Protein AF-A0A9D4T3K3-F1 (afdb_monomer_lite)

pLDDT: mean 74.09, std 18.46, range [42.31, 95.69]

Foldseek 3Di:
DDDDDDDDPPDPPPPPPCPPPPPPDPPDVPPPPDDDDDDDPPPPCVVVPPPLAPDLPVEQLPPDDHHRDRVSSDYLCVDPVSVVQADPPHSHSCPRPVNPPD

InterPro domains:
  IPR046815 P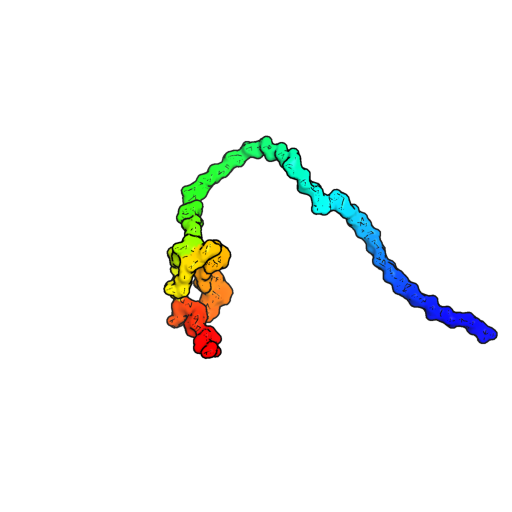2X purinoreceptor 7, intracellular domain [PF20478] (42-79)

Structure (mmCIF, N/CA/C/O backbone):
data_AF-A0A9D4T3K3-F1
#
_entry.id   AF-A0A9D4T3K3-F1
#
loop_
_atom_site.group_PDB
_atom_site.id
_atom_site.type_symbol
_atom_site.label_atom_id
_atom_site.label_alt_id
_atom_site.label_comp_id
_atom_site.label_asym_id
_atom_site.label_entity_id
_atom_site.label_seq_id
_atom_site.pdbx_PDB_ins_code
_atom_site.Cartn_x
_atom_site.Cartn_y
_atom_site.Cartn_z
_atom_site.occupancy
_atom_site.B_iso_or_equiv
_atom_site.auth_seq_id
_atom_site.auth_comp_id
_atom_site.auth_asym_id
_atom_site.auth_atom_id
_atom_site.pdbx_PDB_model_num
ATOM 1 N N . MET A 1 1 ? 65.028 18.653 45.435 1.00 42.31 1 MET A N 1
ATOM 2 C CA . MET A 1 1 ? 64.598 19.519 44.330 1.00 42.31 1 MET A CA 1
ATOM 3 C C . MET A 1 1 ? 63.856 18.642 43.344 1.00 42.31 1 MET A C 1
ATOM 5 O O . MET A 1 1 ? 64.494 17.789 42.753 1.00 42.31 1 MET A O 1
ATOM 9 N N . GLU A 1 2 ? 62.548 18.652 43.168 1.00 45.84 2 GLU A N 1
ATOM 10 C CA . GLU A 1 2 ? 61.395 19.288 43.806 1.00 45.84 2 GLU A CA 1
ATOM 11 C C . GLU A 1 2 ? 60.251 18.288 43.513 1.00 45.84 2 GLU A C 1
ATOM 13 O O . GLU A 1 2 ? 60.282 17.605 42.486 1.00 45.84 2 GLU A O 1
ATOM 18 N N . VAL A 1 3 ? 59.272 18.146 44.404 1.00 55.31 3 VAL A N 1
ATOM 19 C CA . VAL A 1 3 ? 58.048 17.378 44.113 1.00 55.31 3 VAL A CA 1
ATOM 20 C C . VAL A 1 3 ? 57.232 18.098 43.042 1.00 55.31 3 VAL A C 1
ATOM 22 O O . VAL A 1 3 ? 57.227 19.325 43.037 1.00 55.31 3 VAL A O 1
ATOM 25 N N . SER A 1 4 ? 56.513 17.359 42.193 1.00 49.66 4 SER A N 1
ATOM 26 C CA . SER A 1 4 ? 55.187 17.745 41.676 1.00 49.66 4 SER A CA 1
ATOM 27 C C . SER A 1 4 ? 54.593 16.589 40.875 1.00 49.66 4 SER A C 1
ATOM 29 O O . SER A 1 4 ? 54.914 16.384 39.708 1.00 49.66 4 SER A O 1
ATOM 31 N N . SER A 1 5 ? 53.727 15.821 41.531 1.00 56.38 5 SER A N 1
ATOM 32 C CA . SER A 1 5 ? 52.719 15.009 40.859 1.00 56.38 5 SER A CA 1
ATOM 33 C C . SER A 1 5 ? 51.667 15.962 40.301 1.00 56.38 5 SER A C 1
ATOM 35 O O . SER A 1 5 ? 51.034 16.683 41.070 1.00 56.38 5 SER A O 1
ATOM 37 N N . SER A 1 6 ? 51.487 15.991 38.986 1.00 60.09 6 SER A N 1
ATOM 38 C CA . SER A 1 6 ? 50.400 16.740 38.356 1.00 60.09 6 SER A CA 1
ATOM 39 C C . SER A 1 6 ? 49.213 15.801 38.169 1.00 60.09 6 SER A C 1
ATOM 41 O O . SER A 1 6 ? 49.070 15.161 37.132 1.00 60.09 6 SER A O 1
ATOM 43 N N . ASP A 1 7 ? 48.404 15.678 39.219 1.00 53.25 7 ASP A N 1
ATOM 44 C CA . ASP A 1 7 ? 46.996 15.318 39.080 1.00 53.25 7 ASP A CA 1
ATOM 45 C C . ASP A 1 7 ? 46.268 16.566 38.580 1.00 53.25 7 ASP A C 1
ATOM 47 O O . ASP A 1 7 ? 46.346 17.643 39.173 1.00 53.25 7 ASP A O 1
ATOM 51 N N . SER A 1 8 ? 45.632 16.458 37.426 1.00 61.62 8 SER A N 1
ATOM 52 C CA . SER A 1 8 ? 44.725 17.481 36.928 1.00 61.62 8 SER A CA 1
ATOM 53 C C . SER A 1 8 ? 43.548 16.735 36.337 1.00 61.62 8 SER A C 1
ATOM 55 O O . SER A 1 8 ? 43.506 16.434 35.147 1.00 61.62 8 SER A O 1
ATOM 57 N N . GLY A 1 9 ? 42.638 16.345 37.230 1.00 56.06 9 GLY A N 1
ATOM 58 C CA . GLY A 1 9 ? 41.292 15.955 36.857 1.00 56.06 9 GLY A CA 1
ATOM 59 C C . GLY A 1 9 ? 40.631 17.124 36.140 1.00 56.06 9 GLY A C 1
ATOM 60 O O . GLY A 1 9 ? 40.242 18.107 36.773 1.00 56.06 9 GLY A O 1
ATOM 61 N N . ASP A 1 10 ? 40.527 17.014 34.819 1.00 51.25 10 ASP A N 1
ATOM 62 C CA . ASP A 1 10 ? 39.714 17.905 34.003 1.00 51.25 10 ASP A CA 1
ATOM 63 C C . ASP A 1 10 ? 38.252 17.594 34.340 1.00 51.25 10 ASP A C 1
ATOM 65 O O . ASP A 1 10 ? 37.641 16.625 33.882 1.00 51.25 10 ASP A O 1
ATOM 69 N N . SER A 1 11 ? 37.751 18.339 35.320 1.00 61.72 11 SER A N 1
ATOM 70 C CA . SER A 1 11 ? 36.376 18.260 35.774 1.00 61.72 11 SER A CA 1
ATOM 71 C C . SER A 1 11 ? 35.532 18.868 34.672 1.00 61.72 11 SER A C 1
ATOM 73 O O . SER A 1 11 ? 35.602 20.072 34.456 1.00 61.72 11 SER A O 1
ATOM 75 N N . ASN A 1 12 ? 34.782 18.020 33.969 1.00 57.09 12 ASN A N 1
ATOM 76 C CA . ASN A 1 12 ? 33.822 18.419 32.948 1.00 57.09 12 ASN A CA 1
ATOM 77 C C . ASN A 1 12 ? 33.019 19.644 33.418 1.00 57.09 12 ASN A C 1
ATOM 79 O O . ASN A 1 12 ? 32.126 19.525 34.261 1.00 57.09 12 ASN A O 1
ATOM 83 N N . ASP A 1 13 ? 33.342 20.803 32.843 1.00 50.84 13 ASP A N 1
ATOM 84 C CA . ASP A 1 13 ? 32.573 22.044 32.885 1.00 50.84 13 ASP A CA 1
ATOM 85 C C . ASP A 1 13 ? 31.299 21.832 32.060 1.00 50.84 13 ASP A C 1
ATOM 87 O O . ASP A 1 13 ? 31.143 22.291 30.931 1.00 50.84 13 ASP A O 1
ATOM 91 N N . PHE A 1 14 ? 30.391 21.019 32.598 1.00 50.62 14 PHE A N 1
ATOM 92 C CA . PHE A 1 14 ? 29.035 20.907 32.091 1.00 50.62 14 PHE A CA 1
ATOM 93 C C . PHE A 1 14 ? 28.295 22.137 32.607 1.00 50.62 14 PHE A C 1
ATOM 95 O O . PHE A 1 14 ? 27.596 22.080 33.621 1.00 50.62 14 PHE A O 1
ATOM 102 N N . GLY A 1 15 ? 28.550 23.270 31.946 1.00 45.84 15 GLY A N 1
ATOM 103 C CA . GLY A 1 15 ? 27.833 24.518 32.139 1.00 45.84 15 GLY A CA 1
ATOM 104 C C . GLY A 1 15 ? 26.341 24.235 32.063 1.00 45.84 15 GLY A C 1
ATOM 105 O O . GLY A 1 15 ? 25.775 24.059 30.986 1.00 45.84 15 GLY A O 1
ATOM 106 N N . ALA A 1 16 ? 25.728 24.130 33.238 1.00 53.59 16 ALA A N 1
ATOM 107 C CA . ALA A 1 16 ? 24.300 24.028 33.409 1.00 53.59 16 ALA A CA 1
ATOM 108 C C . ALA A 1 16 ? 23.697 25.359 32.959 1.00 53.59 16 ALA A C 1
ATOM 110 O O . ALA A 1 16 ? 23.530 26.287 33.751 1.00 53.59 16 ALA A O 1
ATOM 111 N N . GLU A 1 17 ? 23.387 25.460 31.668 1.00 53.44 17 GLU A N 1
ATOM 112 C CA . GLU A 1 17 ? 22.350 26.370 31.221 1.00 53.44 17 GLU A CA 1
ATOM 113 C C . GLU A 1 17 ? 21.051 25.846 31.837 1.00 53.44 17 GLU A C 1
ATOM 115 O O . GLU A 1 17 ? 20.455 24.868 31.383 1.00 53.44 17 GLU A O 1
ATOM 120 N N . LEU A 1 18 ? 20.686 26.433 32.975 1.00 57.75 18 LEU A N 1
ATOM 121 C CA . LEU A 1 18 ? 19.409 26.231 33.636 1.00 57.75 18 LEU A CA 1
ATOM 122 C C . LEU A 1 18 ? 18.324 26.854 32.751 1.00 57.75 18 LEU A C 1
ATOM 124 O O . LEU A 1 18 ? 17.806 27.930 33.045 1.00 57.75 18 LEU A O 1
ATOM 128 N N . ALA A 1 19 ? 18.002 26.179 31.648 1.00 56.19 19 ALA A N 1
ATOM 129 C CA . ALA A 1 19 ? 16.740 26.358 30.964 1.00 56.19 19 ALA A CA 1
ATOM 130 C C . ALA A 1 19 ? 15.648 25.967 31.965 1.00 56.19 19 ALA A C 1
ATOM 132 O O . ALA A 1 19 ? 15.536 24.814 32.380 1.00 56.19 19 ALA A O 1
ATOM 133 N N . ASP A 1 20 ? 14.927 26.985 32.414 1.00 56.91 20 ASP A N 1
ATOM 134 C CA . ASP A 1 20 ? 13.852 26.953 33.392 1.00 56.91 20 ASP A CA 1
ATOM 135 C C . ASP A 1 20 ? 12.921 25.731 33.185 1.00 56.91 20 ASP A C 1
ATOM 137 O O . ASP A 1 20 ? 12.144 25.699 32.223 1.00 56.91 20 ASP A O 1
ATOM 141 N N . PRO A 1 21 ? 12.977 24.689 34.043 1.00 58.22 21 PRO A N 1
ATOM 142 C CA . PRO A 1 21 ? 12.169 23.486 33.854 1.00 58.22 21 PRO A CA 1
ATOM 143 C C . PRO A 1 21 ? 10.684 23.706 34.191 1.00 58.22 21 PRO A C 1
ATOM 145 O O . PRO A 1 21 ? 9.902 22.756 34.127 1.00 58.22 21 PRO A O 1
ATOM 148 N N . ALA A 1 22 ? 10.262 24.927 34.540 1.00 59.38 22 ALA A N 1
ATOM 149 C CA . ALA A 1 22 ? 8.886 25.203 34.940 1.00 59.38 22 ALA A CA 1
ATOM 150 C C . ALA A 1 22 ? 7.936 25.502 33.766 1.00 59.38 22 ALA A C 1
ATOM 152 O O . ALA A 1 22 ? 6.737 25.636 33.991 1.00 59.38 22 ALA A O 1
ATOM 153 N N . ASN A 1 23 ? 8.421 25.540 32.518 1.00 61.25 23 ASN A N 1
ATOM 154 C CA . ASN A 1 23 ? 7.586 25.846 31.345 1.00 61.25 23 ASN A CA 1
ATOM 155 C C . ASN A 1 23 ? 7.336 24.670 30.385 1.00 61.25 23 ASN A C 1
ATOM 157 O O . ASN A 1 23 ? 6.798 24.875 29.300 1.00 61.25 23 ASN A O 1
ATOM 161 N N . HIS A 1 24 ? 7.654 23.427 30.763 1.00 60.78 24 HIS A N 1
ATOM 162 C CA . HIS A 1 24 ? 7.400 22.268 29.890 1.00 60.78 24 HIS A CA 1
ATOM 163 C C . HIS A 1 24 ? 5.974 21.678 30.014 1.00 60.78 24 HIS A C 1
ATOM 165 O O . HIS A 1 24 ? 5.620 20.757 29.285 1.00 60.78 24 HIS A O 1
ATOM 171 N N . PHE A 1 25 ? 5.119 22.199 30.903 1.00 63.22 25 PHE A N 1
ATOM 172 C CA . PHE A 1 25 ? 3.737 21.715 31.055 1.00 63.22 25 PHE A CA 1
ATOM 173 C C . PHE A 1 25 ? 2.741 22.841 31.358 1.00 63.22 25 PHE A C 1
ATOM 175 O O . PHE A 1 25 ? 1.958 22.757 32.297 1.00 63.22 25 PHE A O 1
ATOM 182 N N . ALA A 1 26 ? 2.725 23.893 30.538 1.00 65.12 26 ALA A N 1
ATOM 183 C CA . ALA A 1 26 ? 1.665 24.904 30.575 1.00 65.12 26 ALA A CA 1
ATOM 184 C C . ALA A 1 26 ? 0.406 24.460 29.796 1.00 65.12 26 ALA A C 1
ATOM 186 O O . ALA A 1 26 ? -0.179 25.243 29.052 1.00 65.12 26 ALA A O 1
ATOM 187 N N . PHE A 1 27 ? -0.005 23.195 29.931 1.00 64.25 27 PHE A N 1
ATOM 188 C CA . PHE A 1 27 ? -1.334 22.770 29.492 1.00 64.25 27 PHE A CA 1
ATOM 189 C C . PHE A 1 27 ? -2.254 22.860 30.707 1.00 64.25 27 PHE A C 1
ATOM 191 O O . PHE A 1 27 ? -2.299 21.942 31.522 1.00 64.25 27 PHE A O 1
ATOM 198 N N . ASP A 1 28 ? -2.913 24.009 30.866 1.00 70.06 28 ASP A N 1
ATOM 199 C CA . ASP A 1 28 ? -3.936 24.217 31.888 1.00 70.06 28 ASP A CA 1
ATOM 200 C C . ASP A 1 28 ? -5.274 23.654 31.369 1.00 70.06 28 ASP A C 1
ATOM 202 O O . ASP A 1 28 ? -5.891 24.268 30.494 1.00 70.06 28 ASP A O 1
ATOM 206 N N . PRO A 1 29 ? -5.753 22.495 31.865 1.00 65.12 29 PRO A N 1
ATOM 207 C CA . PRO A 1 29 ? -7.017 21.903 31.427 1.00 65.12 29 PRO A CA 1
ATOM 208 C C . PRO A 1 29 ? -8.252 22.737 31.818 1.00 65.12 29 PRO A C 1
ATOM 210 O O . PRO A 1 29 ? -9.368 22.356 31.470 1.00 65.12 29 PRO A O 1
ATOM 213 N N . LEU A 1 30 ? -8.078 23.856 32.532 1.00 61.50 30 LEU A N 1
ATOM 214 C CA . LEU A 1 30 ? -9.136 24.814 32.853 1.00 61.50 30 LEU A CA 1
ATOM 215 C C . LEU A 1 30 ? -9.126 26.060 31.955 1.00 61.50 30 LEU A C 1
ATOM 217 O O . LEU A 1 30 ? -10.019 26.898 32.100 1.00 61.50 30 LEU A O 1
ATOM 221 N N . ALA A 1 31 ? -8.196 26.172 30.999 1.00 63.16 31 ALA A N 1
ATOM 222 C CA . ALA A 1 31 ? -8.226 27.190 29.948 1.00 63.16 31 ALA A CA 1
ATOM 223 C C . ALA A 1 31 ? -9.332 26.877 28.919 1.00 63.16 31 ALA A C 1
ATOM 225 O O . ALA A 1 31 ? -9.089 26.582 27.751 1.00 63.16 31 ALA A O 1
ATOM 226 N N . SER A 1 32 ? -10.581 26.923 29.378 1.00 56.81 32 SER A N 1
ATOM 227 C CA . SER A 1 32 ? -11.768 26.950 28.534 1.00 56.81 32 SER A CA 1
ATOM 228 C C . SER A 1 32 ? -11.888 28.344 27.915 1.00 56.81 32 SER A C 1
ATOM 230 O O . SER A 1 32 ? -12.516 29.233 28.488 1.00 56.81 32 SER A O 1
ATOM 232 N N . SER A 1 33 ? -11.270 28.551 26.752 1.00 62.06 33 SER A N 1
ATOM 233 C CA . SER A 1 33 ? -11.658 29.639 25.848 1.00 62.06 33 SER A CA 1
ATOM 234 C C . SER A 1 33 ? -12.720 29.101 24.899 1.00 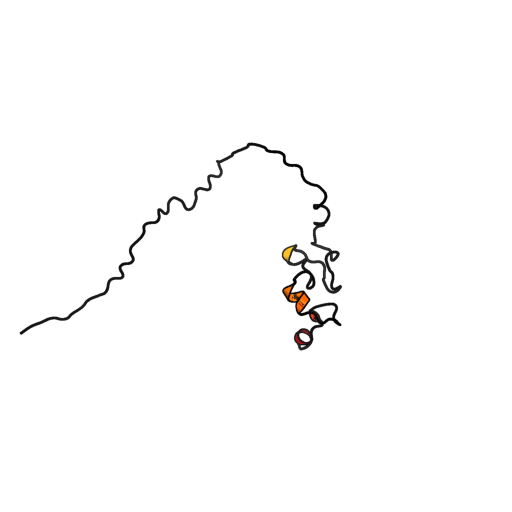62.06 33 SER A C 1
ATOM 236 O O . SER A 1 33 ? -12.415 28.577 23.831 1.00 62.06 33 SER A O 1
ATOM 238 N N . SER A 1 34 ? -13.973 29.187 25.339 1.00 62.75 34 SER A N 1
ATOM 239 C CA . SER A 1 34 ? -15.136 29.032 24.468 1.00 62.75 34 SER A CA 1
ATOM 240 C C . SER A 1 34 ? -15.357 30.356 23.753 1.00 62.75 34 SER A C 1
ATOM 242 O O . SER A 1 34 ? -15.885 31.254 24.380 1.00 62.75 34 SER A O 1
ATOM 244 N N . GLU A 1 35 ? -14.958 30.488 22.490 1.00 60.44 35 GLU A N 1
ATOM 245 C CA . GLU A 1 35 ? -15.564 31.452 21.564 1.00 60.44 35 GLU A CA 1
ATOM 246 C C . GLU A 1 35 ? -15.599 30.812 20.170 1.00 60.44 35 GLU A C 1
ATOM 248 O O . GLU A 1 35 ? -14.636 30.207 19.697 1.00 60.44 35 GLU A O 1
ATOM 253 N N . GLU A 1 36 ? -16.776 30.890 19.574 1.00 57.03 36 GLU A N 1
ATOM 254 C CA . GLU A 1 36 ? -17.267 30.089 18.466 1.00 57.03 36 GLU A CA 1
ATOM 255 C C . GLU A 1 36 ? -17.069 30.893 17.175 1.00 57.03 36 GLU A C 1
ATOM 257 O O . GLU A 1 36 ? -17.542 32.023 17.091 1.00 57.03 36 GLU A O 1
ATOM 262 N N . ASP A 1 37 ? -16.400 30.335 16.160 1.00 46.44 37 ASP A N 1
ATOM 263 C CA . ASP A 1 37 ? -16.451 30.891 14.803 1.00 46.44 37 ASP A CA 1
ATOM 264 C C . ASP A 1 37 ? -16.774 29.793 13.793 1.00 46.44 37 ASP A C 1
ATOM 266 O O . ASP A 1 37 ? -16.033 28.832 13.573 1.00 46.44 37 ASP A O 1
ATOM 270 N N . SER A 1 38 ? -17.969 29.938 13.231 1.00 58.59 38 SER A N 1
ATOM 271 C CA . SER A 1 38 ? -18.571 29.044 12.259 1.00 58.59 38 SER A CA 1
ATOM 272 C C . SER A 1 38 ? -17.924 29.254 10.897 1.00 58.59 38 SER A C 1
ATOM 274 O O . SER A 1 38 ? -18.255 30.200 10.187 1.00 58.59 38 SER A O 1
ATOM 276 N N . SER A 1 39 ? -17.069 28.321 10.490 1.00 56.75 39 SER A N 1
ATOM 277 C CA . SER A 1 39 ? -16.732 28.123 9.082 1.00 56.75 39 SER A CA 1
ATOM 278 C C . SER A 1 39 ? -17.265 26.764 8.636 1.00 56.75 39 SER A C 1
ATOM 280 O O . SER A 1 39 ? -16.895 25.721 9.167 1.00 56.75 39 SER A O 1
ATOM 282 N N . SER A 1 40 ? -18.223 26.828 7.714 1.00 60.06 40 SER A N 1
ATOM 283 C CA . SER A 1 40 ? -19.026 25.755 7.127 1.00 60.06 40 SER A CA 1
ATOM 284 C C . SER A 1 40 ? -18.262 24.448 6.871 1.00 60.06 40 SER A C 1
ATOM 286 O O . SER A 1 40 ? -17.168 24.502 6.309 1.00 60.06 40 SER A O 1
ATOM 288 N N . PRO A 1 41 ? -18.839 23.263 7.160 1.00 53.97 41 PRO A N 1
ATOM 289 C CA . PRO A 1 41 ? -18.317 22.043 6.573 1.00 53.97 41 PRO A CA 1
ATOM 290 C C . PRO A 1 41 ? -18.644 22.088 5.079 1.00 53.97 41 PRO A C 1
ATOM 292 O O . PRO A 1 41 ? -19.807 21.981 4.687 1.00 53.97 41 PRO A O 1
ATOM 295 N N . ASP A 1 42 ? -17.621 22.277 4.251 1.00 52.03 42 ASP A N 1
ATOM 296 C CA . ASP A 1 42 ? -17.662 21.965 2.824 1.00 52.03 42 ASP A CA 1
ATOM 297 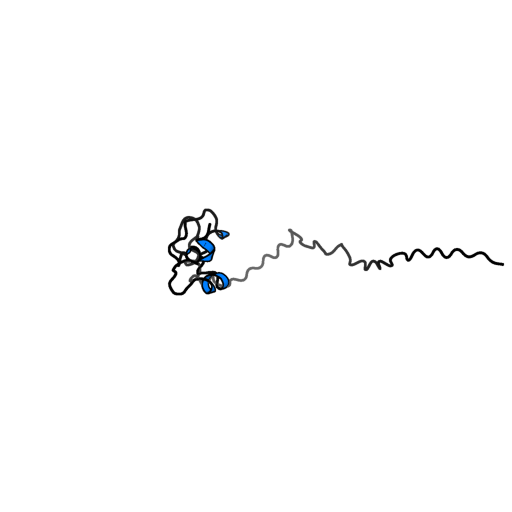C C . ASP A 1 42 ? -17.914 20.448 2.719 1.00 52.03 42 ASP A C 1
ATOM 299 O O . ASP A 1 42 ? -17.019 19.603 2.805 1.00 52.03 42 ASP A O 1
ATOM 303 N N . SER A 1 43 ? -19.199 20.098 2.742 1.00 57.44 43 SER A N 1
ATOM 304 C CA . SER A 1 43 ? -19.724 18.753 2.951 1.00 57.44 43 SER A CA 1
ATOM 305 C C . SER A 1 43 ? -19.768 17.997 1.626 1.00 57.44 43 SER A C 1
ATOM 307 O O . SER A 1 43 ? -20.807 17.496 1.220 1.00 57.44 43 SER A O 1
ATOM 309 N N . ASP A 1 44 ? -18.620 17.922 0.955 1.00 55.47 44 ASP A N 1
ATOM 310 C CA . ASP A 1 44 ? -18.446 17.156 -0.284 1.00 55.47 44 ASP A CA 1
ATOM 311 C C . ASP A 1 44 ? -17.207 16.233 -0.249 1.00 55.47 44 ASP A C 1
ATOM 313 O O . ASP A 1 44 ? -16.978 15.474 -1.188 1.00 55.47 44 ASP A O 1
ATOM 317 N N . ASN A 1 45 ? -16.426 16.215 0.847 1.00 52.34 45 ASN A N 1
ATOM 318 C CA . ASN A 1 45 ? -15.278 15.298 1.014 1.00 52.34 45 ASN A CA 1
ATOM 319 C C . 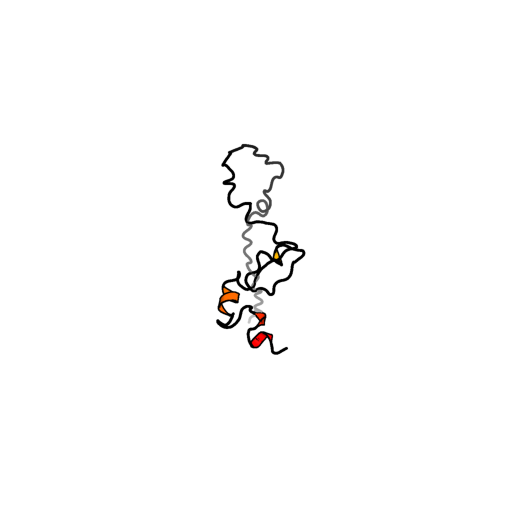ASN A 1 45 ? -15.531 14.154 2.025 1.00 52.34 45 ASN A C 1
ATOM 321 O O . ASN A 1 45 ? -14.969 13.069 1.912 1.00 52.34 45 ASN A O 1
ATOM 325 N N . ALA A 1 46 ? -16.457 14.334 2.972 1.00 50.38 46 ALA A N 1
ATOM 326 C CA . ALA A 1 46 ? -16.711 13.366 4.048 1.00 50.38 46 ALA A CA 1
ATOM 327 C C . ALA A 1 46 ? -17.368 12.043 3.588 1.00 50.38 46 ALA A C 1
ATOM 329 O O . ALA A 1 46 ? -17.410 11.077 4.344 1.00 50.38 46 ALA A O 1
ATOM 330 N N . MET A 1 47 ? -17.886 11.965 2.355 1.00 51.03 47 MET A N 1
ATOM 331 C CA . MET A 1 47 ? -18.427 10.711 1.804 1.00 51.03 47 MET A CA 1
ATOM 332 C C . MET A 1 47 ? -17.353 9.792 1.199 1.00 51.03 47 MET A C 1
ATOM 334 O O . MET A 1 47 ? -17.636 8.616 0.965 1.00 51.03 47 MET A O 1
ATOM 338 N N . GLN A 1 48 ? -16.137 10.292 0.939 1.00 53.34 48 GLN A N 1
ATOM 339 C CA . GLN A 1 48 ? -15.026 9.476 0.425 1.00 53.34 48 GLN A CA 1
ATOM 340 C C . GLN A 1 48 ? -14.220 8.793 1.535 1.00 53.34 48 GLN A C 1
ATOM 342 O O . GLN A 1 48 ? -13.607 7.756 1.283 1.00 53.34 48 GLN A O 1
ATOM 347 N N . GLU A 1 49 ? -14.307 9.281 2.773 1.00 54.09 49 GLU A N 1
ATOM 348 C CA . GLU A 1 49 ? -13.874 8.569 3.983 1.00 54.09 49 GLU A CA 1
ATOM 349 C C . GLU A 1 49 ? -14.910 7.517 4.414 1.00 54.09 49 GLU A C 1
ATOM 351 O O . GLU A 1 49 ? -15.219 7.347 5.593 1.00 54.09 49 GLU A O 1
ATOM 356 N N . ALA A 1 50 ? -15.480 6.778 3.458 1.00 61.12 50 ALA A N 1
ATOM 357 C CA . ALA A 1 50 ? -16.165 5.540 3.791 1.00 61.12 50 ALA A CA 1
ATOM 358 C C . ALA A 1 50 ? -15.163 4.671 4.562 1.00 61.12 50 ALA A C 1
ATOM 360 O O . ALA A 1 50 ? -14.145 4.269 3.995 1.00 61.12 50 ALA A O 1
ATOM 361 N N . LEU A 1 51 ? -15.427 4.458 5.860 1.00 74.88 51 LEU A N 1
ATOM 362 C CA . LEU A 1 51 ? -14.595 3.698 6.797 1.00 74.88 51 LEU A CA 1
ATOM 363 C C . LEU A 1 51 ? -13.944 2.522 6.067 1.00 74.88 51 LEU A C 1
ATOM 365 O O . LEU A 1 51 ? -14.620 1.570 5.684 1.00 74.88 51 LEU A O 1
ATOM 369 N N . ARG A 1 52 ? -12.632 2.612 5.825 1.00 88.38 52 ARG A N 1
ATOM 370 C CA . ARG A 1 52 ? -11.878 1.616 5.040 1.00 88.38 52 ARG A CA 1
ATOM 371 C C . ARG A 1 52 ? -11.877 0.230 5.704 1.00 88.38 52 ARG A C 1
ATOM 373 O O . ARG A 1 52 ? -11.636 -0.782 5.046 1.00 88.38 52 ARG A O 1
ATOM 380 N N . ILE A 1 53 ? -12.194 0.204 6.998 1.00 92.69 53 ILE A N 1
ATOM 381 C CA . ILE A 1 53 ? -12.318 -0.973 7.852 1.00 92.69 53 ILE A CA 1
ATOM 382 C C . ILE A 1 53 ? -13.413 -1.908 7.324 1.00 92.69 53 ILE A C 1
ATOM 384 O O . ILE A 1 53 ? -14.500 -1.484 6.927 1.00 92.69 53 ILE A O 1
ATOM 388 N N . GLY A 1 54 ? -13.138 -3.212 7.332 1.00 91.00 54 GLY A N 1
ATOM 389 C CA . GLY A 1 54 ? -14.130 -4.235 6.995 1.00 91.00 54 GLY A CA 1
ATOM 390 C C . GLY A 1 54 ? -14.504 -4.331 5.509 1.00 91.00 54 GLY A C 1
ATOM 391 O O . GLY A 1 54 ? -15.360 -5.141 5.159 1.00 91.00 54 GLY A O 1
ATOM 392 N N . ASN A 1 55 ? -13.868 -3.564 4.617 1.00 91.25 55 ASN A N 1
ATOM 393 C CA . ASN A 1 55 ? -14.081 -3.658 3.171 1.00 91.25 55 ASN A CA 1
ATOM 394 C C . ASN A 1 55 ? -12.778 -3.469 2.375 1.00 91.25 55 ASN A C 1
ATOM 396 O O . ASN A 1 55 ? -11.715 -3.229 2.940 1.00 91.25 55 ASN A O 1
ATOM 400 N N . VAL A 1 56 ? -12.865 -3.633 1.052 1.00 94.44 56 VAL A N 1
ATOM 401 C CA . VAL A 1 56 ? -11.732 -3.536 0.110 1.00 94.44 56 VAL A CA 1
ATOM 402 C C . VAL A 1 56 ? -12.018 -2.583 -1.053 1.00 94.44 56 VAL A C 1
ATOM 404 O O . VAL A 1 56 ? -11.375 -2.676 -2.093 1.00 94.44 56 VAL A O 1
ATOM 407 N N . GLN A 1 57 ? -12.995 -1.677 -0.920 1.00 92.31 57 GLN A N 1
ATOM 408 C CA . GLN A 1 57 ? -13.361 -0.753 -2.008 1.00 92.31 57 GLN A CA 1
ATOM 409 C C . GLN A 1 57 ? -12.232 0.237 -2.347 1.00 92.31 57 GLN A C 1
ATOM 411 O O . GLN A 1 57 ? -12.162 0.733 -3.465 1.00 92.31 57 GLN A O 1
ATOM 416 N N . TRP A 1 58 ? -11.317 0.472 -1.404 1.00 92.06 58 TRP A N 1
ATOM 417 C CA . TRP A 1 58 ? -10.094 1.264 -1.569 1.00 92.06 58 TRP A CA 1
ATOM 418 C C . TRP A 1 58 ? -8.956 0.501 -2.277 1.00 92.06 58 TRP A C 1
ATOM 420 O O . TRP A 1 58 ? -7.919 1.076 -2.602 1.00 92.06 58 TRP A O 1
ATOM 430 N N . CYS A 1 59 ? -9.101 -0.806 -2.514 1.00 94.81 59 CYS A N 1
ATOM 431 C CA . CYS A 1 59 ? -8.063 -1.612 -3.146 1.00 94.81 59 CYS A CA 1
ATOM 432 C C . CYS A 1 59 ? -7.995 -1.356 -4.657 1.00 94.81 59 CYS A C 1
ATOM 434 O O . CYS A 1 59 ? -8.969 -1.563 -5.376 1.00 94.81 59 CYS A O 1
ATOM 436 N N . LEU A 1 60 ? -6.803 -1.015 -5.153 1.00 94.75 60 LEU A N 1
ATOM 437 C CA . LEU A 1 60 ? -6.542 -0.824 -6.584 1.00 94.75 60 LEU A CA 1
ATOM 438 C C . LEU A 1 60 ? -5.796 -2.005 -7.230 1.00 94.75 60 LEU A C 1
ATOM 440 O O . LEU A 1 60 ? -5.773 -2.122 -8.450 1.00 94.75 60 LEU A O 1
ATOM 444 N N . CYS A 1 61 ? -5.161 -2.878 -6.438 1.00 95.44 61 CYS A N 1
ATOM 445 C CA . CYS A 1 61 ? -4.364 -4.001 -6.952 1.00 95.44 61 CYS A CA 1
ATOM 446 C C . CYS A 1 61 ? -5.131 -5.329 -7.059 1.00 95.44 61 CYS A C 1
ATOM 448 O O . CYS A 1 61 ? -4.607 -6.280 -7.629 1.00 95.44 61 CYS A O 1
ATOM 450 N N . GLY A 1 62 ? -6.333 -5.418 -6.480 1.00 94.38 62 GLY A N 1
ATOM 451 C CA . GLY A 1 62 ? -7.170 -6.624 -6.482 1.00 94.38 62 GLY A CA 1
ATOM 452 C C . GLY A 1 62 ? -6.762 -7.729 -5.496 1.00 94.38 62 GLY A C 1
ATOM 453 O O . GLY A 1 62 ? -7.461 -8.735 -5.413 1.00 94.38 62 GLY A O 1
ATOM 454 N N . SER A 1 63 ? -5.677 -7.551 -4.731 1.00 94.81 63 SER A N 1
ATOM 455 C CA . SER A 1 63 ? -5.142 -8.582 -3.818 1.00 94.81 63 SER A CA 1
ATOM 456 C C . SER A 1 63 ? -5.278 -8.253 -2.325 1.00 94.81 63 SER A C 1
ATOM 458 O O . SER A 1 63 ? -4.839 -9.040 -1.487 1.00 94.81 63 SER A O 1
ATOM 460 N N . CYS A 1 64 ? -5.836 -7.093 -1.962 1.00 95.69 64 CYS A N 1
ATOM 461 C CA . CYS A 1 64 ? -6.037 -6.723 -0.557 1.00 95.69 64 CYS A CA 1
ATOM 462 C C . CYS A 1 64 ? -7.219 -7.486 0.062 1.00 95.69 64 CYS A C 1
ATOM 464 O O . CYS A 1 64 ? -8.150 -7.898 -0.628 1.00 95.69 64 CYS A O 1
ATOM 466 N N . ARG A 1 65 ? -7.198 -7.627 1.390 1.00 95.25 65 ARG A N 1
ATOM 467 C CA . ARG A 1 65 ? -8.296 -8.184 2.192 1.00 95.25 65 ARG A CA 1
ATOM 468 C C . ARG A 1 65 ? -8.863 -7.111 3.117 1.00 95.25 65 ARG A C 1
ATOM 470 O O . ARG A 1 65 ? -8.167 -6.149 3.426 1.00 95.25 65 ARG A O 1
ATOM 477 N N . ALA A 1 66 ? -10.103 -7.296 3.562 1.00 94.56 66 ALA A N 1
ATOM 478 C CA . ALA A 1 66 ? -10.694 -6.440 4.582 1.00 94.56 66 ALA A CA 1
ATOM 479 C C . ALA A 1 66 ? -9.883 -6.552 5.881 1.00 94.56 66 ALA A C 1
ATOM 481 O O . ALA A 1 66 ? -9.561 -7.664 6.306 1.00 94.56 66 ALA A O 1
ATOM 482 N N . MET A 1 67 ? -9.556 -5.411 6.484 1.00 92.94 67 MET A N 1
ATOM 483 C CA . MET A 1 67 ? -8.778 -5.336 7.721 1.00 92.94 67 MET A CA 1
ATOM 484 C C . MET A 1 67 ? -9.638 -4.805 8.870 1.00 92.94 67 MET A C 1
ATOM 486 O O . MET A 1 67 ? -10.648 -4.132 8.648 1.00 92.94 67 MET A O 1
ATOM 490 N N . GLU A 1 68 ? -9.241 -5.143 10.098 1.00 90.50 68 GLU A N 1
ATOM 491 C CA . GLU A 1 68 ? -9.944 -4.770 11.335 1.00 90.50 68 GLU A CA 1
ATOM 492 C C . GLU A 1 68 ? -9.615 -3.340 11.777 1.00 90.50 68 GLU A C 1
ATOM 494 O O . GLU A 1 68 ? -10.369 -2.736 12.539 1.00 90.50 68 GLU A O 1
ATOM 499 N N . THR A 1 69 ? -8.508 -2.785 11.278 1.00 88.81 69 THR A N 1
ATOM 500 C CA . THR A 1 69 ? -8.036 -1.448 11.624 1.00 88.81 69 THR A CA 1
ATOM 501 C C . THR A 1 69 ? -7.812 -0.591 10.377 1.00 88.81 69 THR A C 1
ATOM 503 O O . THR A 1 69 ? -7.476 -1.074 9.292 1.00 88.81 69 THR A O 1
ATOM 506 N N . GLU A 1 70 ? -8.016 0.716 10.527 1.00 90.56 70 GLU A N 1
ATOM 507 C CA . GLU A 1 70 ? -7.777 1.702 9.474 1.00 90.56 70 GLU A CA 1
ATOM 508 C C . GLU A 1 70 ? -6.318 1.746 8.975 1.00 90.56 70 GLU A C 1
ATOM 510 O O . GLU A 1 70 ? -6.138 1.688 7.758 1.00 90.56 70 GLU A O 1
ATOM 515 N N . PRO A 1 71 ? -5.268 1.768 9.830 1.00 91.25 71 PRO A N 1
ATOM 516 C CA . PRO A 1 71 ? -3.880 1.838 9.352 1.00 91.25 71 PRO A CA 1
ATOM 517 C C . PRO A 1 71 ? -3.446 0.612 8.539 1.00 91.25 71 PRO A C 1
ATOM 519 O O . PRO A 1 71 ? -2.496 0.687 7.764 1.00 91.25 71 PRO A O 1
ATOM 522 N N . GLU A 1 72 ? -4.134 -0.519 8.694 1.00 93.00 72 GLU A N 1
ATOM 523 C CA . GLU A 1 72 ? -3.901 -1.719 7.891 1.00 93.00 72 GLU A CA 1
ATOM 524 C C . GLU A 1 72 ? -4.658 -1.704 6.552 1.00 93.00 72 GLU A C 1
ATOM 526 O O . GLU A 1 72 ? -4.367 -2.505 5.661 1.00 93.00 72 GLU A O 1
ATOM 531 N N . SER A 1 73 ? -5.614 -0.790 6.379 1.00 94.50 73 SER A N 1
ATOM 532 C CA . SER A 1 73 ? -6.455 -0.666 5.187 1.00 94.50 73 SER A CA 1
ATOM 533 C C . SER A 1 73 ? -5.793 0.205 4.102 1.00 94.50 73 SER A C 1
ATOM 535 O O . SER A 1 73 ? -6.334 1.231 3.679 1.00 94.50 73 SER A O 1
ATOM 537 N N . VAL A 1 74 ? -4.590 -0.201 3.676 1.00 93.88 74 VAL A N 1
ATOM 538 C CA . VAL A 1 74 ? -3.744 0.498 2.690 1.00 93.88 74 VAL A CA 1
ATOM 539 C C . VAL A 1 74 ? -3.370 -0.404 1.512 1.00 93.88 74 VAL A C 1
ATOM 541 O O . VAL A 1 74 ? -3.028 -1.581 1.677 1.00 93.88 74 VAL A O 1
ATOM 544 N N . CYS A 1 75 ? -3.438 0.128 0.288 1.00 95.62 75 CYS A N 1
ATOM 545 C CA . CYS A 1 75 ? -3.110 -0.618 -0.929 1.00 95.62 75 CYS A CA 1
ATOM 546 C C . CYS A 1 75 ? -1.667 -0.350 -1.375 1.00 95.62 75 CYS A C 1
ATOM 548 O O . CYS A 1 75 ? -1.180 0.775 -1.323 1.00 95.62 75 CYS A O 1
ATOM 550 N N . CYS A 1 76 ? -0.990 -1.359 -1.935 1.00 95.56 76 CYS A N 1
ATOM 551 C CA . CYS A 1 76 ? 0.365 -1.198 -2.481 1.00 95.56 76 CYS A CA 1
ATOM 552 C C . CYS A 1 76 ? 0.461 -0.166 -3.622 1.00 95.56 76 CYS A C 1
ATOM 554 O O . CYS A 1 76 ? 1.553 0.293 -3.937 1.00 95.56 76 CYS A O 1
ATOM 556 N N . ARG A 1 77 ? -0.671 0.182 -4.247 1.00 95.19 77 ARG A N 1
ATOM 557 C CA . ARG A 1 77 ? -0.770 1.201 -5.301 1.00 95.19 77 ARG A CA 1
ATOM 558 C C . ARG A 1 77 ? -0.950 2.624 -4.765 1.00 95.19 77 ARG A C 1
ATOM 560 O O . ARG A 1 77 ? -0.679 3.557 -5.504 1.00 95.19 77 ARG A O 1
ATOM 567 N N . GLU A 1 78 ? -1.385 2.789 -3.515 1.00 95.06 78 GLU A N 1
ATOM 568 C CA . GLU A 1 78 ? -1.543 4.109 -2.877 1.00 95.06 78 GLU A CA 1
ATOM 569 C C . GLU A 1 78 ? -0.205 4.672 -2.381 1.00 95.06 78 GLU A C 1
ATOM 571 O O . GLU A 1 78 ? -0.056 5.876 -2.204 1.00 95.06 78 GLU A O 1
ATOM 576 N N . ILE A 1 79 ? 0.784 3.805 -2.151 1.00 95.06 79 ILE A N 1
ATOM 577 C CA . ILE A 1 79 ? 2.108 4.207 -1.679 1.00 95.06 79 ILE A CA 1
ATOM 578 C C . ILE A 1 79 ? 3.016 4.397 -2.894 1.00 95.06 79 ILE A C 1
ATOM 580 O O . ILE A 1 79 ? 3.498 3.414 -3.454 1.00 95.06 79 ILE A O 1
ATOM 584 N N . ASP A 1 80 ? 3.321 5.643 -3.264 1.00 95.38 80 ASP A N 1
ATOM 585 C CA . ASP A 1 80 ? 4.115 5.973 -4.464 1.00 95.38 80 ASP A CA 1
ATOM 586 C C . ASP A 1 80 ? 5.434 5.195 -4.562 1.00 95.38 80 ASP A C 1
ATOM 588 O O . ASP A 1 80 ? 5.782 4.6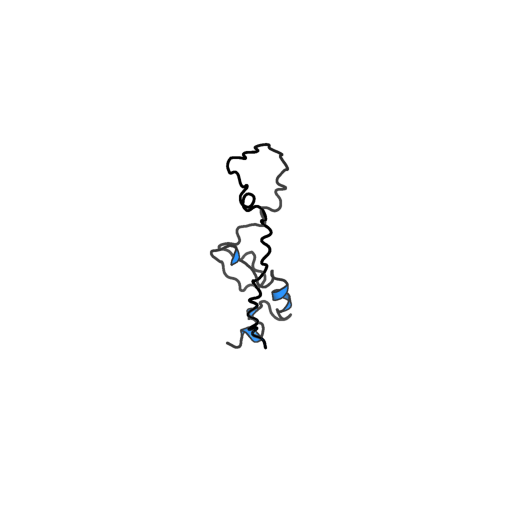56 -5.613 1.00 95.38 80 ASP A O 1
ATOM 592 N N . LYS A 1 81 ? 6.155 5.083 -3.439 1.00 95.62 81 LYS A N 1
ATOM 593 C CA . LYS A 1 81 ? 7.431 4.352 -3.358 1.00 95.62 81 LYS A CA 1
ATOM 594 C C . LYS A 1 81 ? 7.288 2.850 -3.604 1.00 95.62 81 LYS A C 1
ATOM 596 O O . LYS A 1 81 ? 8.260 2.215 -3.988 1.00 95.62 81 LYS A O 1
ATOM 601 N N . VAL A 1 82 ? 6.122 2.275 -3.311 1.00 94.75 82 VAL A N 1
ATOM 602 C CA . VAL A 1 82 ? 5.831 0.856 -3.553 1.00 94.75 82 VAL A CA 1
ATOM 603 C C . VAL A 1 82 ? 5.311 0.683 -4.972 1.00 94.75 82 VAL A C 1
ATOM 605 O O . VAL A 1 82 ? 5.755 -0.222 -5.670 1.00 94.75 82 VAL A O 1
ATOM 608 N N . ASN A 1 83 ? 4.424 1.574 -5.417 1.00 94.69 83 ASN A N 1
ATOM 609 C CA . ASN A 1 83 ? 3.858 1.558 -6.757 1.00 94.69 83 ASN A CA 1
ATOM 610 C C . ASN A 1 83 ? 4.945 1.646 -7.842 1.00 94.69 83 ASN A C 1
ATOM 612 O O . ASN A 1 83 ? 4.866 0.927 -8.831 1.00 94.69 83 ASN A O 1
ATOM 616 N N . SER A 1 84 ? 5.997 2.442 -7.622 1.00 94.31 84 SER A N 1
ATOM 617 C CA . SER A 1 84 ? 7.141 2.550 -8.542 1.00 94.31 84 SER A CA 1
ATOM 618 C C . SER A 1 84 ? 8.002 1.286 -8.649 1.00 94.31 84 SER A C 1
ATOM 620 O O . SER A 1 84 ? 8.808 1.176 -9.570 1.00 94.31 84 SER A O 1
ATOM 622 N N . LEU A 1 85 ? 7.851 0.338 -7.720 1.00 93.12 85 LEU A N 1
ATOM 623 C CA . LEU A 1 85 ? 8.539 -0.955 -7.734 1.00 93.12 85 LEU A CA 1
ATOM 624 C C . LEU A 1 85 ? 7.687 -2.065 -8.358 1.00 93.12 85 LEU A C 1
ATOM 626 O O . LEU A 1 85 ? 8.185 -3.175 -8.549 1.00 93.12 85 LEU A O 1
ATOM 630 N N . VAL A 1 86 ? 6.405 -1.809 -8.635 1.00 92.25 86 VAL A N 1
ATOM 631 C CA . VAL A 1 86 ? 5.535 -2.790 -9.286 1.00 92.25 86 VAL A CA 1
ATOM 632 C C . VAL A 1 86 ? 5.870 -2.812 -10.783 1.00 92.25 86 VAL A C 1
ATOM 634 O O . VAL A 1 86 ? 5.784 -1.762 -11.415 1.00 92.25 86 VAL A O 1
ATOM 637 N N . PRO A 1 87 ? 6.246 -3.970 -11.362 1.00 91.38 87 PRO A N 1
ATOM 638 C CA . PRO A 1 87 ? 6.490 -4.091 -12.801 1.00 91.38 87 PRO A CA 1
ATOM 639 C C . PRO A 1 87 ? 5.267 -3.673 -13.627 1.00 91.38 87 PRO A C 1
ATOM 641 O O . PRO A 1 87 ? 4.136 -3.858 -13.175 1.00 91.38 87 PRO A O 1
ATOM 644 N N . ASP A 1 88 ? 5.474 -3.175 -14.847 1.00 89.19 88 ASP A N 1
ATOM 645 C CA . ASP A 1 88 ? 4.380 -2.735 -15.728 1.00 89.19 88 ASP A CA 1
ATOM 646 C C . ASP A 1 88 ? 3.407 -3.880 -16.063 1.00 89.19 88 ASP A C 1
ATOM 648 O O . ASP A 1 88 ? 2.198 -3.675 -16.171 1.00 89.19 88 ASP A O 1
ATOM 652 N N . GLU A 1 89 ? 3.916 -5.108 -16.185 1.00 90.25 89 GLU A N 1
ATOM 653 C CA . GLU A 1 89 ? 3.116 -6.314 -16.413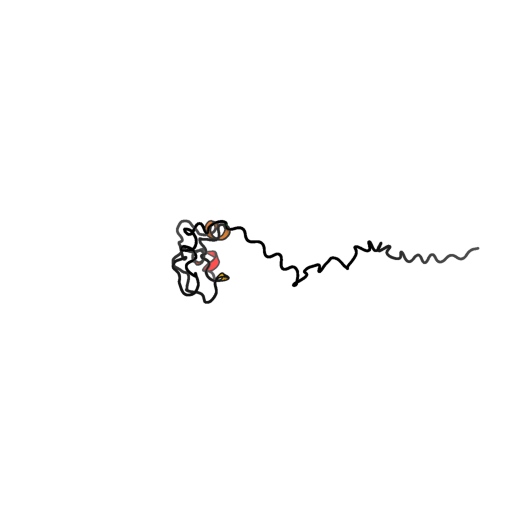 1.00 90.25 89 GLU A CA 1
ATOM 654 C C . GLU A 1 89 ? 2.432 -6.880 -15.155 1.00 90.25 89 GLU A C 1
ATOM 656 O O . GLU A 1 89 ? 1.668 -7.842 -15.259 1.00 90.25 89 GLU A O 1
ATOM 661 N N . ALA A 1 90 ? 2.704 -6.322 -13.973 1.00 92.19 90 ALA A N 1
ATOM 662 C CA . ALA A 1 90 ? 2.213 -6.826 -12.696 1.00 92.19 90 ALA A CA 1
ATOM 663 C C . ALA A 1 90 ? 1.095 -5.949 -12.123 1.00 92.19 90 ALA A C 1
ATOM 665 O O . ALA A 1 90 ? 1.149 -4.719 -12.154 1.00 92.19 90 ALA A O 1
ATOM 666 N N . ALA A 1 91 ? 0.092 -6.579 -11.510 1.00 93.88 91 ALA A N 1
ATOM 667 C CA . ALA A 1 91 ? -1.022 -5.875 -10.871 1.00 93.88 91 ALA A CA 1
ATOM 668 C C . ALA A 1 91 ? -0.705 -5.471 -9.419 1.00 93.88 91 ALA A C 1
ATOM 670 O O . ALA A 1 91 ? -1.178 -4.431 -8.944 1.00 93.88 91 ALA A O 1
ATOM 671 N N . CYS A 1 92 ? 0.125 -6.258 -8.729 1.00 95.38 92 CYS A N 1
ATOM 672 C CA . CYS A 1 92 ? 0.413 -6.128 -7.302 1.00 95.38 92 CYS A CA 1
ATOM 673 C C . CYS A 1 92 ? 1.910 -6.300 -7.001 1.00 95.38 92 CYS A C 1
ATOM 675 O O . CYS A 1 92 ? 2.612 -7.049 -7.677 1.00 95.38 92 CYS A O 1
ATOM 677 N N . VAL A 1 93 ? 2.395 -5.664 -5.929 1.00 94.56 93 VAL A N 1
ATOM 678 C CA . VAL A 1 93 ? 3.803 -5.756 -5.496 1.00 94.56 93 VAL A CA 1
ATOM 679 C C . VAL A 1 93 ? 4.241 -7.192 -5.180 1.00 94.56 93 VAL A C 1
ATOM 681 O O . VAL A 1 93 ? 5.400 -7.545 -5.373 1.00 94.56 93 VAL A O 1
ATOM 684 N N . THR A 1 94 ? 3.314 -8.058 -4.762 1.00 93.00 94 THR A N 1
ATOM 685 C CA . THR A 1 94 ? 3.598 -9.472 -4.464 1.00 93.00 94 THR A CA 1
ATOM 686 C C . THR A 1 94 ? 3.962 -10.292 -5.704 1.00 93.00 94 THR A C 1
ATOM 688 O O . THR A 1 94 ? 4.505 -11.390 -5.589 1.00 93.00 94 THR A O 1
ATOM 691 N N . GLU A 1 95 ? 3.689 -9.777 -6.903 1.00 91.69 95 GLU A N 1
ATOM 692 C CA . GLU A 1 95 ? 4.080 -10.411 -8.160 1.00 91.69 95 GLU A CA 1
ATOM 693 C C . GLU A 1 95 ? 5.523 -10.103 -8.554 1.00 91.69 95 GLU A C 1
ATOM 695 O O . GLU A 1 95 ? 6.079 -10.793 -9.410 1.00 91.69 95 GLU A O 1
ATOM 700 N N . HIS A 1 96 ? 6.150 -9.122 -7.899 1.00 91.19 96 HIS A N 1
ATOM 701 C CA . HIS A 1 96 ? 7.537 -8.776 -8.153 1.00 91.19 96 HIS A CA 1
ATOM 702 C C . HIS A 1 96 ? 8.453 -9.991 -7.871 1.00 91.19 96 HIS A C 1
ATOM 704 O O . HIS A 1 96 ? 8.278 -10.681 -6.857 1.00 91.19 96 HIS A O 1
ATOM 710 N N . PRO A 1 97 ? 9.464 -10.268 -8.722 1.00 87.75 97 PRO A N 1
ATOM 711 C CA . PRO A 1 97 ? 10.273 -11.490 -8.640 1.00 87.75 97 PRO A CA 1
ATOM 712 C C . PRO A 1 97 ? 10.949 -11.743 -7.287 1.00 87.75 97 PRO A C 1
ATOM 714 O O . PRO A 1 97 ? 11.210 -12.893 -6.935 1.00 87.75 97 PRO A O 1
ATOM 717 N N . THR A 1 98 ? 11.235 -10.691 -6.519 1.00 88.00 98 THR A N 1
ATOM 718 C CA . THR A 1 98 ? 11.852 -10.805 -5.188 1.00 88.00 98 THR A CA 1
ATOM 719 C C . THR A 1 98 ? 10.903 -11.349 -4.120 1.00 88.00 98 THR A C 1
ATOM 721 O O . THR A 1 98 ? 11.383 -11.962 -3.175 1.00 88.00 98 THR A O 1
ATOM 724 N N . PHE A 1 99 ? 9.583 -11.177 -4.262 1.00 87.69 99 PHE A N 1
ATOM 725 C CA . PHE A 1 99 ? 8.591 -11.689 -3.306 1.00 87.69 99 PHE A CA 1
ATOM 726 C C . PHE A 1 99 ? 8.229 -13.158 -3.553 1.00 87.69 99 PHE A C 1
ATOM 728 O O . PHE A 1 99 ? 7.825 -13.856 -2.628 1.00 87.69 99 PHE A O 1
ATOM 735 N N . ARG A 1 100 ? 8.396 -13.654 -4.787 1.00 74.75 100 ARG A N 1
ATOM 736 C CA . ARG A 1 100 ? 8.053 -15.038 -5.165 1.00 74.75 100 ARG A CA 1
ATOM 737 C C . ARG A 1 100 ? 9.134 -16.078 -4.839 1.00 74.75 100 ARG A C 1
ATOM 739 O O . ARG A 1 100 ? 8.914 -17.258 -5.083 1.00 74.75 100 ARG A O 1
ATOM 746 N N . ARG A 1 101 ? 10.298 -15.671 -4.320 1.00 66.56 101 ARG A N 1
ATOM 747 C CA . ARG A 1 101 ? 11.420 -16.568 -3.970 1.00 66.56 101 ARG A CA 1
ATOM 748 C C . ARG A 1 101 ? 11.508 -16.847 -2.462 1.00 66.56 101 ARG A C 1
ATOM 750 O O . ARG A 1 101 ? 12.573 -16.671 -1.875 1.00 66.56 101 ARG A O 1
ATOM 757 N N . GLY A 1 102 ? 10.383 -17.235 -1.861 1.00 50.84 102 GLY A N 1
ATOM 758 C CA . GLY A 1 102 ? 10.312 -17.754 -0.488 1.00 50.84 102 GLY A CA 1
ATOM 759 C C . GLY A 1 102 ? 10.532 -19.258 -0.438 1.00 50.84 102 GLY A C 1
ATOM 760 O O . GLY A 1 102 ? 9.999 -19.941 -1.342 1.00 50.84 102 GLY A O 1
#

Sequence (102 aa):
MEVSSSDSGDSNDFGAELADPANHFAFDPLASSSEEDSSSPDSDNAMQEALRIGNVQWCLCGSCRAMETEPESVCCREIDKVNSLVPDEAACVTEHPTFRRG

Organism: Rhipicephalus sanguineus (NCBI:txid34632)

Radius of gyration: 30.08 Å; chains: 1; bounding box: 84×49×61 Å

Secondary structure (DSSP, 8-state):
--------------------GGGTT---TT------------TTSTTT----TT--TT-SSS-----SSSTT---TTTSHHHHTTS-TT-SSGGGSTTTS--